Protein AF-A0A940RB19-F1 (afdb_monomer)

Secondary structure (DSSP, 8-state):
-EEEEEESSSEEEEEEEEEEEETTEEEEPPGGGEEEEE-S--SS----EEEEEEPPTT--TT-EEEEEEEEEE--SSTTTT----

Solvent-accessible surface area (backbone atoms only — not comparable to full-atom values): 5371 Å² total; per-residue (Å²): 121,52,78,48,77,45,48,56,80,42,29,51,78,45,83,75,44,47,32,26,37,45,95,91,47,80,44,73,44,52,73,89,38,47,45,79,42,72,53,92,76,62,75,93,60,96,65,56,40,28,32,38,39,39,53,64,62,93,75,52,97,85,47,42,82,46,78,42,68,50,75,50,78,50,71,96,51,91,66,79,84,62,78,88,126

Sequence (85 aa):
MVRISFNSSGGTLKILEAKTINRNKVMKVSPKAIEIKPLASAGQGFDAQSQATIAYPDVNVGSKIFLKYQKEIRPSVPGLFTYES

pLDDT: mean 83.19, std 13.97, range [42.97, 96.88]

Radius of gyration: 16.37 Å; Cα contacts (8 Å, |Δi|>4): 143; chains: 1; bounding box: 32×38×43 Å

Nearest PDB structures (foldseek):
  4jo5-assembly1_A  TM=5.129E-01  e=7.731E-01  Acetivibrio thermocellus YS
  4b9f-assembly2_B  TM=4.986E-01  e=1.025E+00  Acetivibrio thermocellus ATCC 27405
  6zs5-assembly1_D  TM=3.717E-01  e=9.684E-01  Homo sapiens
  4nkq-assembly1_A  TM=3.741E-01  e=4.689E+00  Homo sapiens
  6xq6-assembly1_A-3  TM=2.680E-01  e=4.961E+00  Homo sapiens

Foldseek 3Di:
DDKDKDQPVFWDKFWPFKWKADPPDIGTFDPVQWDKAFDPDDDPDPGRMIMIGHDYPPDDVPIDIDTDMDMTGHDPDPPPPDDDD

Mean predicted aligned error: 7.8 Å

Structure (mmCIF, N/CA/C/O backbone):
data_AF-A0A940RB19-F1
#
_entry.id   AF-A0A940RB19-F1
#
loop_
_atom_site.group_PDB
_atom_site.id
_atom_site.type_symbol
_atom_site.label_atom_id
_atom_site.label_alt_id
_atom_site.label_comp_id
_atom_site.label_asym_id
_atom_site.label_entity_id
_atom_site.l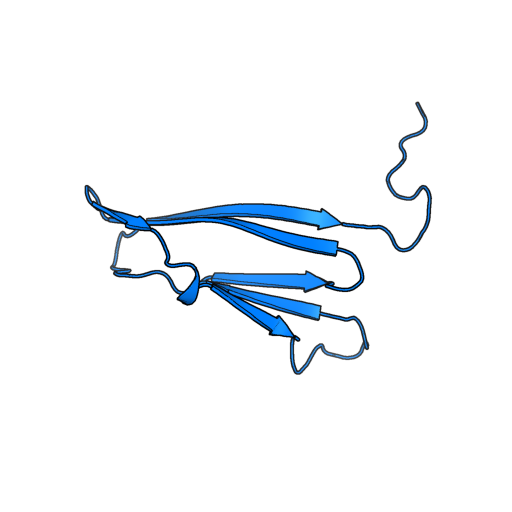abel_seq_id
_atom_site.pdbx_PDB_ins_code
_atom_site.Cartn_x
_atom_site.Cartn_y
_atom_site.Cartn_z
_atom_site.occupancy
_atom_site.B_iso_or_equiv
_atom_site.auth_seq_id
_atom_site.auth_comp_id
_atom_site.auth_asym_id
_atom_site.auth_atom_id
_atom_site.pdbx_PDB_model_num
ATOM 1 N N . MET A 1 1 ? -8.786 -5.123 0.692 1.00 75.44 1 MET A N 1
ATOM 2 C CA . MET A 1 1 ? -7.426 -5.272 0.122 1.00 75.44 1 MET A CA 1
ATOM 3 C C . MET A 1 1 ? -7.381 -4.482 -1.173 1.00 75.44 1 MET A C 1
ATOM 5 O O . MET A 1 1 ? -8.335 -4.581 -1.934 1.00 75.44 1 MET A O 1
ATOM 9 N N . VAL A 1 2 ? -6.327 -3.699 -1.407 1.00 86.19 2 VAL A N 1
ATOM 10 C CA . VAL A 1 2 ? -6.100 -3.024 -2.700 1.00 86.19 2 VAL A CA 1
ATOM 11 C C . VAL A 1 2 ? -4.932 -3.708 -3.401 1.00 86.19 2 VAL A C 1
ATOM 13 O O . VAL A 1 2 ? -3.946 -4.053 -2.748 1.00 86.19 2 VAL A O 1
ATOM 16 N N . ARG A 1 3 ? -5.068 -3.923 -4.713 1.00 86.00 3 ARG A N 1
ATOM 17 C CA . ARG A 1 3 ? -4.037 -4.499 -5.581 1.00 86.00 3 ARG A CA 1
ATOM 18 C C . ARG A 1 3 ? -3.691 -3.494 -6.672 1.00 86.00 3 ARG A C 1
ATOM 20 O O . ARG A 1 3 ? -4.594 -2.974 -7.320 1.00 86.00 3 ARG A O 1
ATOM 27 N N . ILE A 1 4 ? -2.404 -3.238 -6.876 1.00 84.44 4 ILE A N 1
ATOM 28 C CA . ILE A 1 4 ? -1.898 -2.374 -7.947 1.00 84.44 4 ILE A CA 1
ATOM 29 C C . ILE A 1 4 ? -0.903 -3.189 -8.758 1.00 84.44 4 ILE A C 1
ATOM 31 O O . ILE A 1 4 ? 0.146 -3.568 -8.241 1.00 84.44 4 ILE A O 1
ATOM 35 N N . SER A 1 5 ? -1.221 -3.450 -10.020 1.00 84.69 5 SER A N 1
ATOM 36 C CA . SER A 1 5 ? -0.288 -4.096 -10.942 1.00 84.69 5 SER A CA 1
ATOM 37 C C . SER A 1 5 ? 0.543 -3.038 -11.669 1.00 84.69 5 SER A C 1
ATOM 39 O O . SER A 1 5 ? 0.029 -1.996 -12.086 1.00 84.69 5 SER A O 1
ATOM 41 N N . PHE A 1 6 ? 1.837 -3.291 -11.827 1.00 82.38 6 PHE A N 1
ATOM 42 C CA . PHE A 1 6 ? 2.751 -2.443 -12.583 1.00 82.38 6 PHE A CA 1
ATOM 43 C C . PHE A 1 6 ? 3.822 -3.290 -13.266 1.00 82.38 6 PHE A C 1
ATOM 45 O O . PHE A 1 6 ? 4.142 -4.386 -12.815 1.00 82.38 6 PHE A O 1
ATOM 52 N N . ASN A 1 7 ? 4.380 -2.782 -14.360 1.00 82.25 7 ASN A N 1
ATOM 53 C CA . ASN A 1 7 ? 5.559 -3.380 -14.962 1.00 82.25 7 ASN A CA 1
ATOM 54 C C . ASN A 1 7 ? 6.800 -2.896 -14.191 1.00 82.25 7 ASN A C 1
ATOM 56 O O . ASN A 1 7 ? 7.039 -1.693 -14.109 1.00 82.25 7 ASN A O 1
ATOM 60 N N . SER A 1 8 ? 7.547 -3.833 -13.607 1.00 77.56 8 SER A N 1
ATOM 61 C CA . SER A 1 8 ? 8.757 -3.555 -12.825 1.00 77.56 8 SER A CA 1
ATOM 62 C C . SER A 1 8 ? 10.014 -3.328 -13.668 1.00 77.56 8 SER A C 1
ATOM 64 O O . SER A 1 8 ? 10.947 -2.701 -13.177 1.00 77.56 8 SER A O 1
ATOM 66 N N . SER A 1 9 ? 10.048 -3.772 -14.931 1.00 80.38 9 SER A N 1
ATOM 67 C CA . SER A 1 9 ? 11.139 -3.433 -15.858 1.00 80.38 9 SER A CA 1
ATOM 68 C C . SER A 1 9 ? 10.936 -2.049 -16.484 1.00 80.38 9 SER A C 1
ATOM 70 O O . SER A 1 9 ? 11.898 -1.314 -16.691 1.00 80.38 9 SER A O 1
ATOM 72 N N . GLY A 1 10 ? 9.680 -1.666 -16.731 1.00 78.75 10 GLY A N 1
ATOM 73 C CA . GLY A 1 10 ? 9.295 -0.390 -17.344 1.00 78.75 10 GLY A CA 1
ATOM 74 C C . GLY A 1 10 ? 8.958 0.734 -16.361 1.00 78.75 10 GLY A C 1
ATOM 75 O O . GLY A 1 10 ? 8.415 1.758 -16.774 1.00 78.75 10 GLY A O 1
ATOM 76 N N . GLY A 1 11 ? 9.203 0.575 -15.058 1.00 83.50 11 GLY A N 1
ATOM 77 C CA . GLY A 1 11 ? 8.809 1.595 -14.091 1.00 83.50 11 GLY A CA 1
ATOM 78 C C . GLY A 1 11 ? 8.949 1.211 -12.624 1.00 83.50 11 GLY A C 1
ATOM 79 O O . GLY A 1 11 ? 9.320 0.094 -12.273 1.00 83.50 11 GLY A O 1
ATOM 80 N N . THR A 1 12 ? 8.621 2.165 -11.751 1.00 87.62 12 THR A N 1
ATOM 81 C CA . THR A 1 12 ? 8.610 1.974 -10.295 1.00 87.62 12 THR A CA 1
ATOM 82 C C . THR A 1 12 ? 7.253 2.356 -9.710 1.00 87.62 12 THR A C 1
ATOM 84 O O . THR A 1 12 ? 6.533 3.208 -10.238 1.00 87.62 12 THR A O 1
ATOM 87 N N . LEU A 1 13 ? 6.886 1.710 -8.603 1.00 90.38 13 LEU A N 1
ATOM 88 C CA . LEU A 1 13 ? 5.697 2.038 -7.824 1.00 90.38 13 LEU A CA 1
ATOM 89 C C . LEU A 1 13 ? 6.113 2.329 -6.382 1.00 90.38 13 LEU A C 1
ATOM 91 O O . LEU A 1 13 ? 6.694 1.475 -5.714 1.00 90.38 13 LEU A O 1
ATOM 95 N N . LYS A 1 14 ? 5.772 3.519 -5.887 1.00 91.81 14 LYS A N 1
ATOM 96 C CA . LYS A 1 14 ? 6.031 3.942 -4.508 1.00 91.81 14 LYS A CA 1
ATOM 97 C C . LYS A 1 14 ? 4.721 4.289 -3.814 1.00 91.81 14 LYS A C 1
ATOM 99 O O . LYS A 1 14 ? 4.013 5.204 -4.230 1.00 91.81 14 LYS A O 1
ATOM 104 N N . ILE A 1 15 ? 4.406 3.588 -2.728 1.00 93.19 15 ILE A N 1
ATOM 105 C CA . ILE A 1 15 ? 3.273 3.943 -1.866 1.00 93.19 15 ILE A CA 1
ATOM 106 C C . ILE A 1 15 ? 3.707 5.108 -0.972 1.00 93.19 15 ILE A C 1
ATOM 108 O O . ILE A 1 15 ? 4.658 4.981 -0.206 1.00 93.19 15 ILE A O 1
ATOM 112 N N . LEU A 1 16 ? 3.038 6.255 -1.102 1.00 93.94 16 LEU A N 1
ATOM 113 C CA . LEU A 1 16 ? 3.350 7.472 -0.345 1.00 93.94 16 LEU A CA 1
ATOM 114 C C . LEU A 1 16 ? 2.564 7.526 0.964 1.00 93.94 16 LEU A C 1
ATOM 116 O O . LEU A 1 16 ? 3.095 7.919 1.997 1.00 93.94 16 LEU A O 1
ATOM 120 N N . GLU A 1 17 ? 1.296 7.125 0.925 1.00 94.94 17 GLU A N 1
ATOM 121 C CA . GLU A 1 17 ? 0.439 7.079 2.101 1.00 94.94 17 GLU A CA 1
ATOM 122 C C . GLU A 1 17 ? -0.677 6.056 1.893 1.00 94.94 17 GLU A C 1
ATOM 124 O O . GLU A 1 17 ? -1.313 6.015 0.842 1.00 94.94 17 GLU A O 1
ATOM 129 N N . ALA A 1 18 ? -0.948 5.245 2.909 1.00 96.44 18 ALA A N 1
ATOM 130 C CA . ALA A 1 18 ? -2.099 4.357 2.934 1.00 96.44 18 ALA A CA 1
ATOM 131 C C . ALA A 1 18 ? -2.693 4.353 4.345 1.00 96.44 18 ALA A C 1
ATOM 133 O O . ALA A 1 18 ? -1.966 4.226 5.334 1.00 96.44 18 ALA A O 1
ATOM 134 N N . LYS A 1 19 ? -4.012 4.533 4.454 1.00 96.50 19 LYS A N 1
ATOM 135 C CA . LYS A 1 19 ? -4.717 4.568 5.742 1.00 96.50 19 LYS A CA 1
ATOM 136 C C . LYS A 1 19 ? -6.183 4.166 5.611 1.00 96.50 19 LYS A C 1
ATOM 138 O O . LYS A 1 19 ? -6.816 4.409 4.583 1.00 96.50 19 LYS A O 1
ATOM 143 N N . THR A 1 20 ? -6.710 3.594 6.683 1.00 96.88 20 THR A N 1
ATOM 144 C CA . THR A 1 20 ? -8.144 3.385 6.896 1.00 96.88 20 THR A CA 1
ATOM 145 C C . THR A 1 20 ? -8.686 4.547 7.725 1.00 96.88 20 THR A C 1
ATOM 147 O O . THR A 1 20 ? -8.073 4.947 8.717 1.00 96.88 20 THR A O 1
ATOM 150 N N . ILE A 1 21 ? -9.829 5.101 7.330 1.00 95.62 21 ILE A N 1
ATOM 151 C CA . ILE A 1 21 ? -10.512 6.196 8.023 1.00 95.62 21 ILE A CA 1
ATOM 152 C C . ILE A 1 21 ? -11.888 5.694 8.467 1.00 95.62 21 ILE A C 1
ATOM 154 O O . ILE A 1 21 ? -12.767 5.441 7.642 1.00 95.62 21 ILE A O 1
ATOM 158 N N . ASN A 1 22 ? -12.077 5.584 9.780 1.00 94.44 22 ASN A N 1
ATOM 159 C CA . ASN A 1 22 ? -13.314 5.140 10.416 1.00 94.44 22 ASN A CA 1
ATOM 160 C C . ASN A 1 22 ? -13.891 6.279 11.241 1.00 94.44 22 ASN A C 1
ATOM 162 O O . ASN A 1 22 ? -13.465 6.458 12.378 1.00 94.44 22 ASN A O 1
ATOM 166 N N . ARG A 1 23 ? -14.867 7.023 10.704 1.00 87.56 23 ARG A N 1
ATOM 167 C CA . ARG A 1 23 ? -15.486 8.186 11.372 1.00 87.56 23 ARG A CA 1
ATOM 168 C C . ARG A 1 23 ? -14.416 9.134 11.953 1.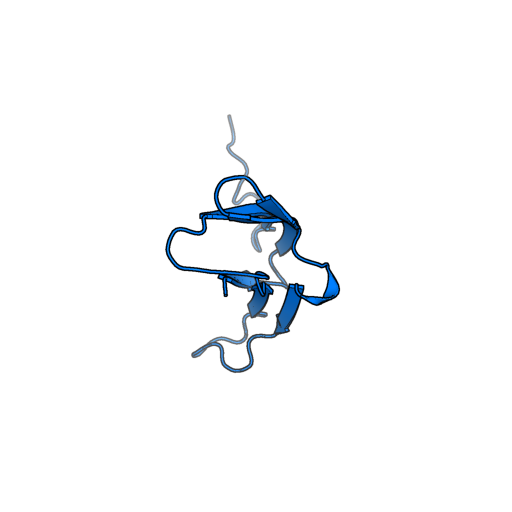00 87.56 23 ARG A C 1
ATOM 170 O O . ARG A 1 23 ? -13.861 9.923 11.199 1.00 87.56 23 ARG A O 1
ATOM 177 N N . ASN A 1 24 ? -14.066 8.979 13.233 1.00 88.62 24 ASN A N 1
ATOM 178 C CA . ASN A 1 24 ? -13.102 9.812 13.964 1.00 88.62 24 ASN A CA 1
ATOM 179 C C . ASN A 1 24 ? -11.707 9.179 14.147 1.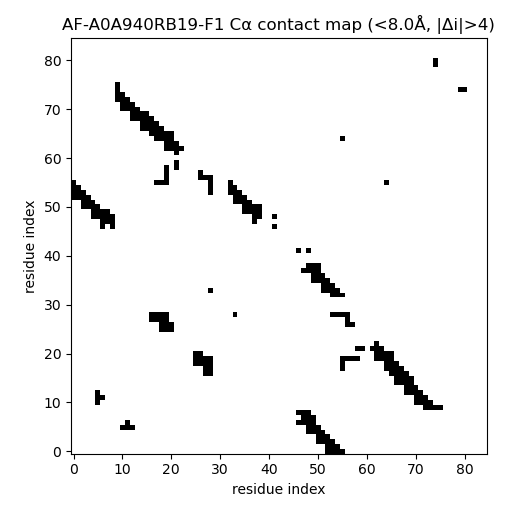00 88.62 24 ASN A C 1
ATOM 181 O O . ASN A 1 24 ? -10.826 9.805 14.730 1.00 88.62 24 ASN A O 1
ATOM 185 N N . LYS A 1 25 ? -11.482 7.943 13.686 1.00 93.56 25 LYS A N 1
ATOM 186 C CA . LYS A 1 25 ? -10.213 7.220 13.845 1.00 93.56 25 LYS A CA 1
ATOM 187 C C . LYS A 1 25 ? -9.514 7.057 12.500 1.00 93.56 25 LYS A C 1
ATOM 189 O O . LYS A 1 25 ? -10.088 6.526 11.550 1.00 93.56 25 LYS A O 1
ATOM 194 N N . VAL A 1 26 ? -8.251 7.467 12.443 1.00 94.81 26 VAL A N 1
ATOM 195 C CA . VAL A 1 26 ? -7.367 7.254 11.292 1.00 94.81 26 VAL A CA 1
ATOM 196 C C . VAL A 1 26 ? -6.316 6.222 11.667 1.00 94.81 26 VAL A C 1
ATOM 198 O O . VAL A 1 26 ? -5.626 6.372 12.671 1.00 94.81 26 VAL A O 1
ATOM 201 N N . MET A 1 27 ? -6.183 5.179 10.855 1.00 96.12 27 MET A N 1
ATOM 202 C CA . MET A 1 27 ? -5.239 4.090 11.094 1.00 96.12 27 MET A CA 1
ATOM 203 C C . MET A 1 27 ? -4.329 3.962 9.888 1.00 96.12 27 MET A C 1
ATOM 205 O O . MET A 1 27 ? -4.775 3.634 8.788 1.00 96.12 27 MET A O 1
ATOM 209 N N . LYS A 1 28 ? -3.048 4.268 10.094 1.00 96.44 28 LYS A N 1
ATOM 210 C CA . LYS A 1 28 ? -2.033 4.141 9.050 1.00 96.44 28 LYS A CA 1
ATOM 211 C C . LYS A 1 28 ? -1.801 2.665 8.749 1.00 96.44 28 LYS A C 1
ATOM 213 O O . LYS 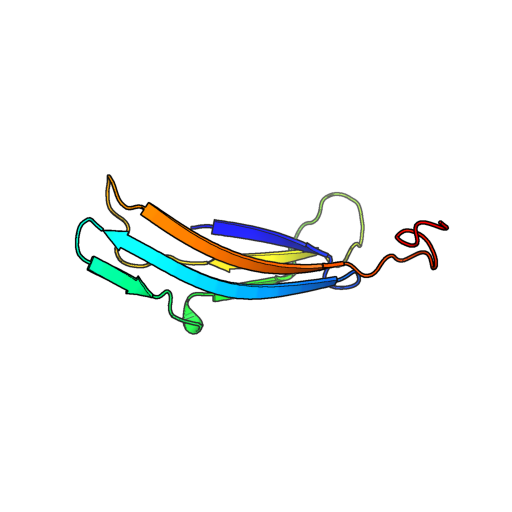A 1 28 ? -1.743 1.839 9.658 1.00 96.44 28 LYS A O 1
ATOM 218 N N .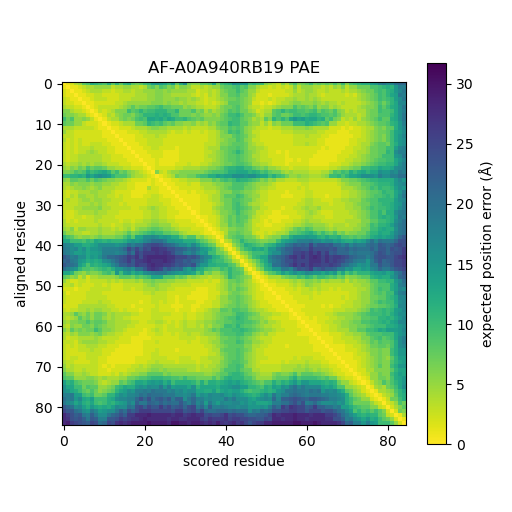 VAL A 1 29 ? -1.646 2.350 7.472 1.00 95.69 29 VAL A N 1
ATOM 219 C CA . VAL A 1 29 ? -1.193 1.029 7.050 1.00 95.69 29 VAL A CA 1
ATOM 220 C C . VAL A 1 29 ? 0.286 0.900 7.405 1.00 95.69 29 VAL A C 1
ATOM 222 O O . VAL A 1 29 ? 1.091 1.777 7.092 1.00 95.69 29 VAL A O 1
ATOM 225 N N . SER A 1 30 ? 0.638 -0.189 8.086 1.00 94.19 30 SER A N 1
ATOM 226 C CA . SER A 1 30 ? 2.033 -0.510 8.388 1.00 94.19 30 SER A CA 1
ATOM 227 C C . SER A 1 30 ? 2.791 -0.845 7.099 1.00 94.19 30 SER A C 1
ATOM 229 O O . SER A 1 30 ? 2.237 -1.554 6.260 1.00 94.19 30 SER A O 1
ATOM 231 N N . PRO A 1 31 ? 4.069 -0.452 6.947 1.00 89.31 31 PRO A N 1
ATOM 232 C CA . PRO A 1 31 ? 4.892 -0.899 5.823 1.00 89.31 31 PRO A CA 1
ATOM 233 C C . PRO A 1 31 ? 4.947 -2.426 5.687 1.00 89.31 31 PRO A C 1
ATOM 235 O O . PRO A 1 31 ? 4.988 -2.936 4.578 1.00 89.31 31 PRO A O 1
ATOM 238 N N . LYS A 1 32 ? 4.859 -3.165 6.805 1.00 92.94 32 LYS A N 1
ATOM 239 C CA . LYS A 1 32 ? 4.815 -4.641 6.811 1.00 92.94 32 LYS A CA 1
ATOM 240 C C . LYS A 1 32 ? 3.527 -5.221 6.211 1.00 92.94 32 LYS A C 1
ATOM 242 O O . LYS A 1 32 ? 3.481 -6.403 5.903 1.00 92.94 32 LYS A O 1
ATOM 247 N N . ALA A 1 33 ? 2.479 -4.408 6.087 1.00 92.06 33 ALA A N 1
ATOM 248 C CA . ALA A 1 33 ? 1.204 -4.769 5.473 1.00 92.06 33 ALA A CA 1
ATOM 249 C C . ALA A 1 33 ? 1.139 -4.381 3.981 1.00 92.06 33 ALA A C 1
ATOM 251 O O . ALA A 1 33 ? 0.090 -4.531 3.347 1.00 92.06 33 ALA A O 1
ATOM 252 N N . ILE A 1 34 ? 2.244 -3.864 3.431 1.00 92.31 34 ILE A N 1
ATOM 253 C CA . ILE A 1 34 ? 2.432 -3.588 2.009 1.00 92.31 34 ILE A CA 1
ATOM 254 C C . ILE A 1 34 ? 3.402 -4.631 1.471 1.00 92.31 34 ILE A C 1
ATOM 256 O O . ILE A 1 34 ? 4.534 -4.741 1.932 1.00 92.31 34 ILE A O 1
ATOM 260 N N . GLU A 1 35 ? 2.963 -5.379 0.474 1.00 90.81 35 GLU A N 1
ATOM 261 C CA . GLU A 1 35 ? 3.749 -6.439 -0.135 1.00 90.81 35 GLU A CA 1
ATOM 262 C C . GLU A 1 35 ? 3.845 -6.212 -1.639 1.00 90.81 35 GLU A C 1
ATOM 264 O O . GLU A 1 35 ? 2.828 -6.000 -2.292 1.00 90.81 35 GLU A O 1
ATOM 269 N N . ILE A 1 36 ? 5.054 -6.262 -2.196 1.00 86.88 36 ILE A N 1
ATOM 270 C CA . ILE A 1 36 ? 5.281 -6.198 -3.642 1.00 86.88 36 ILE A CA 1
ATOM 271 C C . ILE A 1 36 ? 5.831 -7.549 -4.079 1.00 86.88 36 ILE A C 1
ATOM 273 O O . ILE A 1 36 ? 6.896 -7.962 -3.624 1.00 86.88 36 ILE A O 1
ATOM 277 N N . LYS A 1 37 ? 5.096 -8.237 -4.950 1.00 87.69 37 LYS A N 1
ATOM 278 C CA . LYS A 1 37 ? 5.451 -9.562 -5.464 1.00 87.69 37 LYS A CA 1
ATOM 279 C C . LYS A 1 37 ? 5.415 -9.578 -6.991 1.00 87.69 37 LYS A C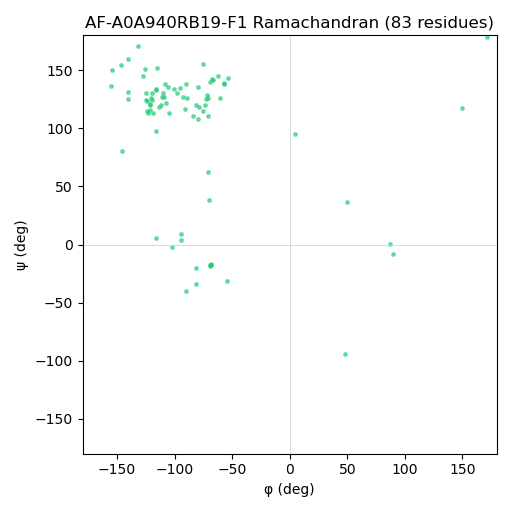 1
ATOM 281 O O . LYS A 1 37 ? 4.528 -8.943 -7.564 1.00 87.69 37 LYS A O 1
ATOM 286 N N . PRO A 1 38 ? 6.306 -10.328 -7.659 1.00 81.88 38 PRO A N 1
ATOM 287 C CA . PRO A 1 38 ? 6.130 -10.667 -9.066 1.00 81.88 38 PRO A CA 1
ATOM 288 C C . PRO A 1 38 ? 4.787 -11.378 -9.273 1.00 81.88 38 PRO A C 1
ATOM 290 O O . PRO A 1 38 ? 4.378 -12.202 -8.450 1.00 81.88 38 PRO A O 1
ATOM 293 N N . LEU A 1 39 ? 4.080 -11.055 -10.353 1.00 77.06 39 LEU A N 1
ATOM 294 C CA . LEU A 1 39 ? 2.833 -11.723 -10.700 1.00 77.06 39 LEU A CA 1
ATOM 295 C C . LEU A 1 39 ? 3.161 -13.114 -11.268 1.00 77.06 39 LEU A C 1
ATOM 297 O O . LEU A 1 39 ? 3.779 -13.224 -12.319 1.00 77.06 39 LEU A O 1
ATOM 301 N N . ALA A 1 40 ? 2.746 -14.178 -10.574 1.00 64.75 40 ALA A N 1
ATOM 302 C CA . ALA A 1 40 ? 3.125 -15.559 -10.910 1.00 64.75 40 ALA A CA 1
ATOM 303 C C . ALA A 1 40 ? 2.517 -16.097 -12.224 1.00 64.75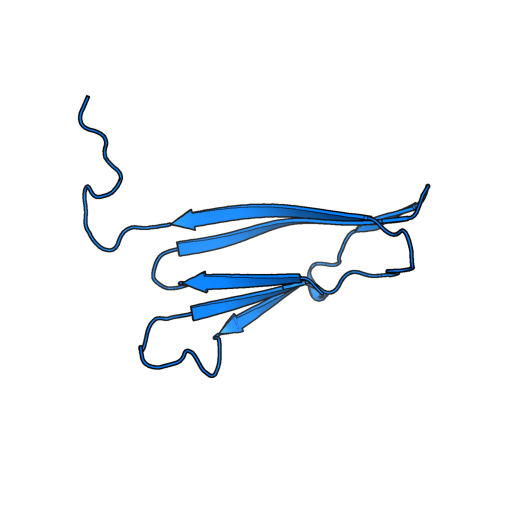 40 ALA A C 1
ATOM 305 O O . ALA A 1 40 ? 3.000 -17.084 -12.766 1.00 64.75 40 ALA A O 1
ATOM 306 N N . SER A 1 41 ? 1.456 -15.466 -12.731 1.00 61.50 41 SER A N 1
ATOM 307 C CA . SER A 1 41 ? 0.781 -15.832 -13.979 1.00 61.50 41 SER A CA 1
ATOM 308 C C . SER A 1 41 ? 0.280 -14.564 -14.666 1.00 61.50 41 SER A C 1
ATOM 310 O O . SER A 1 41 ? -0.893 -14.203 -14.553 1.00 61.50 41 SER A O 1
ATOM 312 N N . ALA A 1 42 ? 1.169 -13.861 -15.363 1.00 55.78 42 ALA A N 1
ATOM 313 C CA . ALA A 1 42 ? 0.743 -12.954 -16.421 1.00 55.78 42 ALA A CA 1
ATOM 314 C C . ALA A 1 42 ? 0.306 -13.830 -17.608 1.00 55.78 42 ALA A C 1
ATOM 316 O O . ALA A 1 42 ? 1.088 -14.654 -18.082 1.00 55.78 42 ALA A O 1
ATOM 317 N N . GLY A 1 43 ? -0.951 -13.736 -18.051 1.00 55.41 43 GLY A N 1
ATOM 318 C CA . GLY A 1 43 ? -1.365 -14.394 -19.297 1.00 55.41 43 GLY A CA 1
ATOM 319 C C . GLY A 1 43 ? -0.438 -13.985 -20.451 1.00 55.41 43 GLY A C 1
ATOM 320 O O . GLY A 1 43 ? 0.023 -12.849 -20.456 1.00 55.41 43 GLY A O 1
ATOM 321 N N . GLN A 1 44 ? -0.143 -14.932 -21.357 1.00 49.25 44 GLN A N 1
ATOM 322 C CA . GLN A 1 44 ? 0.770 -14.840 -22.516 1.00 49.25 44 GLN A CA 1
ATOM 323 C C . GLN A 1 44 ? 1.552 -13.517 -22.655 1.00 49.25 44 GLN A C 1
ATOM 325 O O . GLN A 1 44 ? 1.085 -12.560 -23.268 1.00 49.25 44 GLN A O 1
ATOM 330 N N . GLY A 1 45 ? 2.781 -13.504 -22.134 1.00 53.75 45 GLY A N 1
ATOM 331 C CA . GLY A 1 45 ? 3.747 -12.426 -22.346 1.00 53.75 45 GLY A CA 1
ATOM 332 C C . GLY A 1 45 ? 4.680 -12.266 -21.150 1.00 53.75 45 GLY A C 1
ATOM 333 O O . GLY A 1 45 ? 4.230 -11.962 -20.051 1.00 53.75 45 GLY A O 1
ATOM 334 N N . PHE A 1 46 ? 5.981 -12.472 -21.365 1.00 58.75 46 PHE A N 1
ATOM 335 C CA . PHE A 1 46 ? 7.066 -12.388 -20.372 1.00 58.75 46 PHE A CA 1
ATOM 336 C C . PHE A 1 46 ? 7.365 -10.954 -19.904 1.00 58.75 46 PHE A C 1
ATOM 338 O O . PHE A 1 46 ? 8.522 -10.573 -19.737 1.00 58.75 46 PHE A O 1
ATOM 345 N N . ASP A 1 47 ? 6.342 -10.125 -19.732 1.00 62.06 47 ASP A N 1
ATOM 346 C CA . ASP A 1 47 ? 6.544 -8.782 -19.218 1.00 62.06 47 ASP A CA 1
ATOM 347 C C . ASP A 1 47 ? 6.693 -8.862 -17.694 1.00 62.06 47 ASP A C 1
ATOM 349 O O . ASP A 1 47 ? 5.960 -9.607 -17.040 1.00 62.06 47 ASP A O 1
ATOM 353 N N . ALA A 1 48 ? 7.666 -8.146 -17.119 1.00 70.50 48 ALA A N 1
ATOM 354 C CA . ALA A 1 48 ? 8.040 -8.236 -15.703 1.00 70.50 48 ALA A CA 1
ATOM 355 C C . ALA A 1 48 ? 6.969 -7.613 -14.784 1.00 70.50 48 ALA A C 1
ATOM 357 O O . ALA A 1 48 ? 7.199 -6.617 -14.088 1.00 70.50 48 ALA A O 1
ATOM 358 N N . GLN A 1 49 ? 5.761 -8.175 -14.796 1.00 79.69 49 GLN A N 1
ATOM 359 C CA . GLN A 1 49 ? 4.624 -7.689 -14.039 1.00 79.69 49 GLN A CA 1
ATOM 360 C C . GLN A 1 49 ? 4.832 -7.968 -12.557 1.00 79.69 49 GLN A C 1
ATOM 362 O O . GLN A 1 49 ? 5.062 -9.094 -12.124 1.00 79.69 49 GLN A O 1
ATOM 367 N N . SER A 1 50 ? 4.725 -6.910 -11.771 1.00 85.62 50 SER A N 1
ATOM 368 C CA . SER A 1 50 ? 4.703 -6.944 -10.320 1.00 85.62 50 SER A CA 1
ATOM 369 C C . SER A 1 50 ? 3.355 -6.451 -9.817 1.00 85.62 50 SER A C 1
ATOM 371 O O . SER A 1 50 ? 2.675 -5.644 -10.452 1.00 85.62 50 SER A O 1
ATOM 373 N N . GLN A 1 51 ? 2.963 -6.937 -8.650 1.00 87.69 51 GLN A N 1
ATOM 374 C CA . GLN A 1 51 ? 1.744 -6.557 -7.967 1.00 87.69 51 GLN A CA 1
ATOM 375 C C . GLN A 1 51 ? 2.078 -6.076 -6.559 1.00 87.69 51 GLN A C 1
ATOM 377 O O . GLN A 1 51 ? 2.676 -6.801 -5.766 1.00 87.69 51 GLN A O 1
ATOM 382 N N . ALA A 1 52 ? 1.646 -4.859 -6.243 1.00 89.38 52 ALA A N 1
ATOM 383 C CA . ALA A 1 52 ? 1.598 -4.358 -4.883 1.00 89.38 52 ALA A CA 1
ATOM 384 C C . ALA A 1 52 ? 0.247 -4.705 -4.250 1.00 89.38 52 ALA A C 1
ATOM 386 O O . ALA A 1 52 ? -0.812 -4.375 -4.786 1.00 89.38 52 ALA A O 1
ATOM 387 N N . THR A 1 53 ? 0.296 -5.349 -3.094 1.00 92.88 53 THR A N 1
ATOM 388 C CA . THR A 1 53 ? -0.830 -5.685 -2.233 1.00 92.88 53 THR A CA 1
ATOM 389 C C . THR A 1 53 ? -0.764 -4.834 -0.979 1.00 92.88 53 THR A C 1
ATOM 391 O O . THR A 1 53 ? 0.268 -4.772 -0.318 1.00 92.88 53 THR A O 1
ATOM 394 N N . ILE A 1 54 ? -1.885 -4.206 -0.629 1.00 94.75 54 ILE A N 1
ATOM 395 C CA . ILE A 1 54 ? -2.005 -3.389 0.579 1.00 94.75 54 ILE A CA 1
ATOM 396 C C . ILE A 1 54 ? -3.130 -3.957 1.447 1.00 94.75 54 ILE A C 1
ATOM 398 O O . ILE A 1 54 ? -4.308 -3.970 1.048 1.00 94.75 54 ILE A O 1
ATOM 402 N N . ALA A 1 55 ? -2.762 -4.434 2.637 1.00 95.06 55 ALA A N 1
ATOM 403 C CA . ALA A 1 55 ? -3.692 -4.886 3.662 1.00 95.06 55 ALA A CA 1
ATOM 404 C C . ALA A 1 55 ? -4.044 -3.722 4.600 1.00 95.06 55 ALA 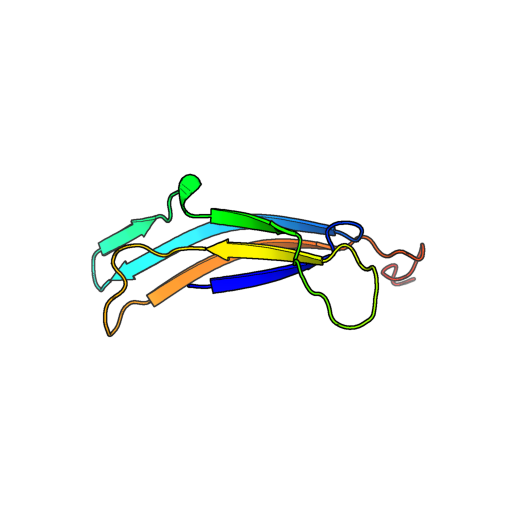A C 1
ATOM 406 O O . ALA A 1 55 ? -3.192 -3.165 5.290 1.00 95.06 55 ALA A O 1
ATOM 407 N N . TYR A 1 56 ? -5.320 -3.340 4.603 1.00 95.12 56 TYR A N 1
ATOM 408 C CA . TYR A 1 56 ? -5.825 -2.222 5.396 1.00 95.12 56 TYR A CA 1
ATOM 409 C C . TYR A 1 56 ? -6.338 -2.725 6.749 1.00 95.12 56 TYR A C 1
ATOM 411 O O . TYR A 1 56 ? -7.162 -3.642 6.756 1.00 95.12 56 TYR A O 1
ATOM 419 N N . PRO A 1 57 ? -5.882 -2.153 7.878 1.00 93.50 57 PRO A N 1
ATOM 420 C CA . PRO A 1 57 ? -6.333 -2.562 9.204 1.00 93.50 57 PRO A CA 1
ATOM 421 C C . PRO A 1 57 ? -7.747 -2.043 9.500 1.00 93.50 57 PRO A C 1
ATOM 423 O O . PRO A 1 57 ? -8.153 -1.011 8.954 1.00 93.50 57 PRO A O 1
ATOM 426 N N . ASP A 1 58 ? -8.459 -2.739 10.396 1.00 92.75 58 ASP A N 1
ATOM 427 C CA . ASP A 1 58 ? -9.725 -2.314 11.019 1.00 92.75 58 ASP A CA 1
ATOM 428 C C . ASP A 1 58 ? -10.796 -1.820 10.022 1.00 92.75 58 ASP A C 1
ATOM 430 O O . ASP A 1 58 ? -11.543 -0.869 10.284 1.00 92.75 58 ASP A O 1
ATOM 434 N N . VAL A 1 59 ? -10.868 -2.450 8.848 1.00 93.25 59 VAL A N 1
ATOM 435 C CA . VAL A 1 59 ? -11.886 -2.144 7.837 1.00 93.25 59 VAL A CA 1
ATOM 436 C C . VAL A 1 59 ? -13.238 -2.680 8.300 1.00 93.25 59 VAL A C 1
ATOM 438 O O . VAL A 1 59 ? -13.381 -3.863 8.584 1.00 93.25 59 VAL A O 1
ATOM 441 N N . ASN A 1 60 ? -14.232 -1.798 8.343 1.00 93.19 60 ASN A N 1
ATOM 442 C CA . ASN A 1 60 ? -15.609 -2.071 8.731 1.00 93.19 60 ASN A CA 1
ATOM 443 C C . ASN A 1 60 ? -16.576 -1.470 7.697 1.00 93.19 60 ASN A C 1
ATOM 445 O O . ASN A 1 60 ? -16.186 -0.695 6.818 1.00 93.19 60 ASN A O 1
ATOM 449 N N . VAL A 1 61 ? -17.864 -1.797 7.801 1.00 92.81 61 VAL A N 1
ATOM 450 C CA . VAL A 1 61 ? -18.890 -1.169 6.956 1.00 92.81 61 VAL A CA 1
ATOM 451 C C . VAL A 1 61 ? -18.901 0.345 7.204 1.00 92.81 61 VAL A C 1
ATOM 453 O O . VAL A 1 61 ? -18.992 0.804 8.342 1.00 92.81 61 V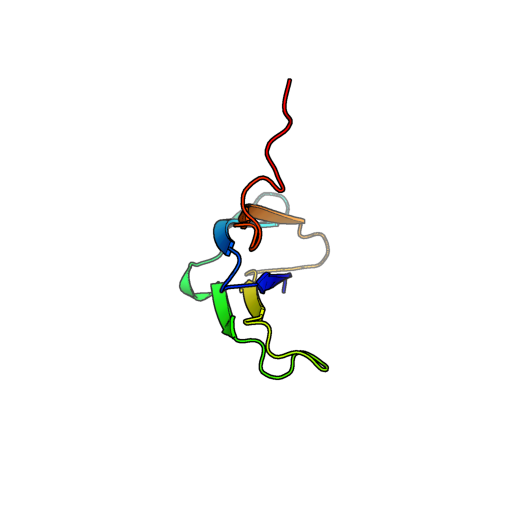AL A O 1
ATOM 456 N N . GLY A 1 62 ? -18.779 1.127 6.128 1.00 93.06 62 GLY A N 1
ATOM 457 C CA . GLY A 1 62 ? -18.690 2.590 6.187 1.00 93.06 62 GLY A CA 1
ATOM 458 C C . GLY A 1 62 ? -17.276 3.153 6.387 1.00 93.06 62 GLY A C 1
ATOM 459 O O . GLY A 1 62 ? -17.115 4.375 6.433 1.00 93.06 62 GLY A O 1
ATOM 460 N N . SER A 1 63 ? -16.246 2.305 6.477 1.00 94.94 63 SER A N 1
ATOM 461 C CA . SER A 1 63 ? -14.846 2.739 6.424 1.00 94.94 63 SER A CA 1
ATOM 462 C C . SER A 1 63 ? -14.508 3.390 5.084 1.00 94.94 63 SER A C 1
ATOM 464 O O . SER A 1 63 ? -14.956 2.945 4.028 1.00 94.94 63 SER A O 1
ATOM 466 N N . LYS A 1 64 ? -13.640 4.405 5.112 1.00 94.81 64 LYS A N 1
ATOM 467 C CA . LYS A 1 64 ? -13.031 4.985 3.910 1.00 94.81 64 LYS A CA 1
ATOM 468 C C . LYS A 1 64 ? -11.579 4.545 3.801 1.00 94.81 64 LYS A C 1
ATOM 470 O O . LYS A 1 64 ? -10.831 4.585 4.776 1.00 94.81 64 LYS A O 1
ATOM 475 N N . ILE A 1 65 ? -11.177 4.152 2.601 1.00 94.94 65 ILE A N 1
ATOM 476 C CA . ILE A 1 65 ? -9.794 3.815 2.279 1.00 94.94 65 ILE A CA 1
ATOM 477 C C . ILE A 1 65 ? -9.147 5.032 1.624 1.00 94.94 65 ILE A C 1
ATOM 479 O O . ILE A 1 65 ? -9.703 5.600 0.688 1.00 94.94 65 ILE A O 1
ATOM 483 N N . PHE A 1 66 ? -7.972 5.425 2.105 1.00 95.12 66 PHE A N 1
ATOM 484 C CA . PHE A 1 66 ? -7.153 6.449 1.470 1.00 95.12 66 PHE A CA 1
ATOM 485 C C . PHE A 1 66 ? -5.840 5.832 1.003 1.00 95.12 66 PHE A C 1
ATOM 487 O O . PHE A 1 66 ? -5.172 5.109 1.750 1.00 95.12 66 PHE A O 1
ATOM 494 N N . LEU A 1 67 ? -5.476 6.142 -0.236 1.00 95.62 67 LEU A N 1
ATOM 495 C CA . LEU A 1 67 ? -4.254 5.693 -0.873 1.00 95.62 67 LEU A CA 1
ATOM 496 C C . LEU A 1 67 ? -3.676 6.839 -1.703 1.00 95.62 67 LEU A C 1
ATOM 498 O O . LEU A 1 67 ? -4.338 7.366 -2.592 1.00 95.62 67 LEU A O 1
ATOM 502 N N . LYS A 1 68 ? -2.417 7.172 -1.439 1.00 95.12 68 LYS A N 1
ATOM 503 C CA . LYS A 1 68 ? -1.591 8.046 -2.263 1.00 95.12 68 LYS A CA 1
ATOM 504 C C . LYS A 1 68 ? -0.370 7.253 -2.700 1.00 95.12 68 LYS A C 1
ATOM 506 O O . LYS A 1 68 ? 0.343 6.694 -1.866 1.00 95.12 68 LYS A O 1
ATOM 511 N N . TYR A 1 69 ? -0.117 7.206 -3.999 1.00 94.50 69 TYR A N 1
ATOM 512 C CA . TYR A 1 69 ? 1.045 6.535 -4.567 1.00 94.50 69 TYR A CA 1
ATOM 513 C C . TYR A 1 69 ? 1.619 7.355 -5.717 1.00 94.50 69 TYR A C 1
ATOM 515 O O . TYR A 1 69 ? 0.942 8.205 -6.292 1.00 94.50 69 TYR A O 1
ATOM 523 N N . GLN A 1 70 ? 2.877 7.083 -6.030 1.00 93.12 70 GLN A N 1
ATOM 524 C CA . GLN A 1 70 ? 3.580 7.596 -7.193 1.00 93.12 70 GLN A CA 1
ATOM 525 C C . GLN A 1 70 ? 3.945 6.414 -8.082 1.00 93.12 70 GLN A C 1
ATOM 527 O O . GLN A 1 70 ? 4.419 5.385 -7.594 1.00 93.12 70 GLN A O 1
ATOM 532 N N . LYS A 1 71 ? 3.699 6.563 -9.382 1.00 89.94 71 LYS A N 1
ATOM 533 C CA . LYS A 1 71 ? 4.087 5.597 -10.406 1.00 89.94 71 LYS A CA 1
ATOM 534 C C . LYS A 1 71 ? 4.985 6.311 -11.404 1.00 89.94 71 LYS A C 1
ATOM 536 O O . LYS A 1 71 ? 4.558 7.290 -12.007 1.00 89.94 71 LYS A O 1
ATOM 541 N N . GLU A 1 72 ? 6.201 5.815 -11.569 1.00 88.56 72 GLU A N 1
ATOM 542 C CA . GLU A 1 72 ? 7.116 6.273 -12.611 1.00 88.56 72 GLU A CA 1
ATOM 543 C C . GLU A 1 72 ? 7.080 5.276 -13.758 1.00 88.56 72 GLU A C 1
ATOM 545 O O . GLU A 1 72 ? 7.135 4.067 -13.529 1.00 88.56 72 GLU A O 1
ATOM 550 N N . ILE A 1 73 ? 6.981 5.780 -14.984 1.00 84.88 73 ILE A N 1
ATOM 551 C CA . ILE A 1 73 ? 6.961 4.967 -16.198 1.00 84.88 73 ILE A CA 1
ATOM 552 C C . ILE A 1 73 ? 8.163 5.386 -17.033 1.00 84.88 73 ILE A C 1
ATOM 554 O O . ILE A 1 73 ? 8.331 6.564 -17.340 1.00 84.88 73 ILE A O 1
ATOM 558 N N . ARG A 1 74 ? 9.002 4.417 -17.386 1.00 81.69 74 ARG A N 1
ATOM 559 C CA . ARG A 1 74 ? 10.125 4.588 -18.302 1.00 81.69 74 ARG A CA 1
ATOM 560 C C . ARG A 1 74 ? 9.723 3.945 -19.626 1.00 81.69 74 ARG A C 1
ATOM 562 O O . ARG A 1 74 ? 9.514 2.732 -19.653 1.00 81.69 74 ARG A O 1
ATOM 569 N N . PRO A 1 75 ? 9.550 4.727 -20.702 1.00 72.69 75 PRO A N 1
ATOM 570 C CA . PRO A 1 75 ? 9.193 4.156 -21.987 1.00 72.69 75 PRO A CA 1
ATOM 571 C C . PRO A 1 75 ? 10.353 3.306 -22.502 1.00 72.69 75 PRO A C 1
ATOM 573 O O . PRO A 1 75 ? 11.519 3.676 -22.372 1.00 72.69 75 PRO A O 1
ATOM 576 N N . SER A 1 76 ? 10.027 2.180 -23.127 1.00 68.81 76 SER A N 1
ATOM 577 C CA . SER A 1 76 ? 11.006 1.325 -23.807 1.00 68.81 76 SER A CA 1
ATOM 578 C C . SER A 1 76 ? 11.576 1.987 -25.069 1.00 68.81 76 SER A C 1
ATOM 580 O O . SER A 1 76 ? 12.619 1.575 -25.563 1.00 68.81 76 SER A O 1
ATOM 582 N N . VAL A 1 77 ? 10.888 3.012 -25.583 1.00 76.12 77 VAL A N 1
ATOM 583 C CA . VAL A 1 77 ? 11.260 3.772 -26.778 1.00 76.12 77 VAL A CA 1
ATOM 584 C C . VAL A 1 77 ? 11.644 5.200 -26.361 1.00 76.12 77 VAL A C 1
ATOM 586 O O . VAL A 1 77 ? 10.810 5.903 -25.778 1.00 76.12 77 VAL A O 1
ATOM 589 N N . PRO A 1 78 ? 12.880 5.654 -26.636 1.00 66.94 78 PRO A N 1
ATOM 590 C CA . PRO A 1 78 ? 13.281 7.043 -26.421 1.00 66.94 78 PRO A CA 1
ATOM 591 C C . PRO A 1 78 ? 12.368 8.010 -27.191 1.00 66.94 78 PRO A C 1
ATOM 593 O O . PRO A 1 78 ? 12.018 7.742 -28.335 1.00 66.94 78 PRO A O 1
ATOM 596 N N . GLY A 1 79 ? 11.972 9.127 -26.575 1.00 67.81 79 GLY A N 1
ATOM 597 C CA . GLY A 1 79 ? 11.142 10.150 -27.230 1.00 67.81 79 GLY A CA 1
ATOM 598 C C . GLY A 1 79 ? 9.624 9.966 -27.106 1.00 67.81 79 GLY A C 1
ATOM 599 O O . GLY A 1 79 ? 8.876 10.875 -27.438 1.00 67.81 79 GLY A O 1
ATOM 600 N N . LEU A 1 80 ? 9.142 8.838 -26.571 1.00 66.75 80 LEU A N 1
ATOM 601 C CA . LEU A 1 80 ? 7.705 8.509 -26.563 1.00 66.75 80 LEU A CA 1
ATOM 602 C C . LEU A 1 80 ? 6.835 9.414 -25.662 1.00 66.75 80 LEU A C 1
ATOM 604 O O . LEU A 1 80 ? 5.616 9.435 -25.804 1.00 66.75 80 LEU A O 1
ATOM 608 N N . PHE A 1 81 ? 7.451 10.150 -24.732 1.00 65.69 81 PHE A N 1
ATOM 609 C CA . PHE A 1 81 ? 6.780 11.138 -23.874 1.00 65.69 81 PHE A CA 1
ATOM 610 C C . PHE A 1 81 ? 7.278 12.571 -24.105 1.00 65.69 81 PHE A C 1
ATOM 612 O O . PHE A 1 81 ? 6.885 13.476 -23.369 1.00 65.69 81 PHE A O 1
ATOM 619 N N . THR A 1 82 ? 8.148 12.792 -25.092 1.00 57.94 82 THR A N 1
ATOM 620 C CA . THR A 1 82 ? 8.623 14.135 -25.422 1.00 57.94 82 THR A CA 1
ATOM 621 C C . THR A 1 82 ? 7.592 14.780 -26.344 1.00 57.94 82 THR A C 1
ATOM 623 O O . THR A 1 82 ? 7.413 14.345 -27.477 1.00 57.94 82 THR A O 1
ATOM 626 N N . TYR A 1 83 ? 6.870 15.787 -25.851 1.00 49.91 83 TYR A N 1
ATOM 627 C CA . TYR A 1 83 ? 6.110 16.690 -26.713 1.00 49.91 83 TYR A CA 1
ATOM 628 C C . TYR A 1 83 ? 7.111 17.696 -27.283 1.00 49.91 83 TYR A C 1
ATOM 630 O O . TYR A 1 83 ? 7.640 18.512 -26.528 1.00 49.91 83 TYR A O 1
ATOM 638 N N . GLU A 1 84 ? 7.430 17.594 -28.573 1.00 50.28 84 GLU A N 1
ATOM 639 C CA . GLU A 1 84 ? 8.164 18.662 -29.253 1.00 50.28 84 GLU A CA 1
ATOM 640 C C . GLU A 1 84 ? 7.212 19.851 -29.411 1.00 50.28 84 GLU A C 1
ATOM 642 O O . GLU A 1 84 ? 6.193 19.763 -30.097 1.00 50.28 84 GLU A O 1
ATOM 647 N N . SER A 1 85 ? 7.500 20.916 -28.663 1.00 42.97 85 SER A N 1
ATOM 648 C CA . SER A 1 85 ? 6.855 22.228 -28.757 1.00 42.97 85 SER A CA 1
ATOM 649 C C . SER A 1 85 ? 7.412 23.041 -29.912 1.00 42.97 85 SER A C 1
ATOM 651 O O . SER A 1 85 ? 8.661 23.058 -30.012 1.00 42.97 85 SER A O 1
#